Protein AF-A0A4U1CP11-F1 (afdb_monomer)

Radius of gyration: 22.35 Å; Cα contacts (8 Å, |Δi|>4): 203; chains: 1; bounding box: 70×35×73 Å

Organism: NCBI:txid2571272

Solvent-accessible surface area (backbone atoms only — not comparable to full-atom values): 8874 Å² total; per-residue (Å²): 135,81,89,85,86,81,83,89,76,84,83,85,72,70,82,72,72,79,78,75,79,78,79,74,54,68,70,54,68,77,34,48,50,58,54,53,48,53,52,54,49,32,52,50,26,54,77,58,74,62,53,88,57,38,55,69,51,42,45,69,77,32,77,84,49,80,46,49,68,32,46,72,42,44,47,63,47,76,58,96,62,26,37,38,38,37,30,26,66,27,97,74,50,70,58,82,86,62,75,75,52,73,71,50,55,64,52,56,77,76,55,46,75,46,72,40,84,61,65,98,85,42,47,32,39,41,33,25,44,45,93,54,88,67,34,48,76,64,34,40,36,36,46,54,132

Sequence (145 aa):
MHRSLIILTIFLLGCSTPSRLLTINPIANNNKDVFILSTLIRDHLRQTNGREFSLFELHKNDPLKRISNNFDLIEMKAKGGYISIYFKFSKSRDESEIEFSDQEKEMLVRNNWTEKRFGENYDGEIRFDYGERFYRIKRLVLKRE

Mean predicted aligned error: 9.68 Å

pLDDT: mean 82.74, std 15.77, range [38.41, 96.69]

Structure (mmCIF, N/CA/C/O backbone):
data_AF-A0A4U1CP11-F1
#
_entry.id   AF-A0A4U1CP11-F1
#
loop_
_atom_site.group_PDB
_atom_site.id
_atom_site.type_symbol
_atom_site.label_atom_id
_atom_site.label_alt_id
_atom_site.label_comp_id
_atom_site.label_asym_id
_atom_site.label_entity_id
_atom_site.label_seq_id
_atom_site.pdbx_PDB_ins_code
_atom_site.Cartn_x
_atom_site.Cartn_y
_atom_site.Cartn_z
_atom_site.occupancy
_atom_site.B_iso_or_equiv
_atom_site.auth_seq_id
_atom_site.auth_comp_id
_atom_site.auth_asym_id
_atom_site.auth_atom_id
_atom_site.pdbx_PDB_model_num
ATOM 1 N N . MET A 1 1 ? 52.914 20.817 54.431 1.00 38.41 1 MET A N 1
ATOM 2 C CA . MET A 1 1 ? 52.000 21.951 54.170 1.00 38.41 1 MET A CA 1
ATOM 3 C C . MET A 1 1 ? 51.425 21.801 52.766 1.00 38.41 1 MET A C 1
ATOM 5 O O . MET A 1 1 ? 52.178 21.444 51.878 1.00 38.41 1 MET A O 1
ATOM 9 N N . HIS A 1 2 ? 50.115 22.052 52.638 1.00 39.28 2 HIS A N 1
ATOM 10 C CA . HIS A 1 2 ? 49.295 22.251 51.420 1.00 39.28 2 HIS A CA 1
ATOM 11 C C . HIS A 1 2 ? 49.136 21.039 50.479 1.00 39.28 2 HIS A C 1
ATOM 13 O O . HIS A 1 2 ? 50.036 20.692 49.734 1.00 39.28 2 HIS A O 1
ATOM 19 N N . ARG A 1 3 ? 48.055 20.246 50.588 1.00 46.72 3 ARG A N 1
ATOM 20 C CA . ARG A 1 3 ? 46.676 20.495 50.087 1.00 46.72 3 ARG A CA 1
ATOM 21 C C . ARG A 1 3 ? 46.657 21.027 48.653 1.00 46.72 3 ARG A C 1
ATOM 23 O O . ARG A 1 3 ? 46.844 22.218 48.452 1.00 46.72 3 ARG A O 1
ATOM 30 N N . SER A 1 4 ? 46.318 20.166 47.696 1.00 50.22 4 SER A N 1
ATOM 31 C CA . SER A 1 4 ? 45.620 20.559 46.465 1.00 50.22 4 SER A CA 1
ATOM 32 C C . SER A 1 4 ? 44.837 19.365 45.922 1.00 50.22 4 SER A C 1
ATOM 34 O O . SER A 1 4 ? 45.354 18.503 45.223 1.00 50.22 4 SER A O 1
ATOM 36 N N . LEU A 1 5 ? 43.577 19.324 46.344 1.00 49.84 5 LEU A N 1
ATOM 37 C CA . LEU A 1 5 ? 42.477 18.589 45.743 1.00 49.84 5 LEU A CA 1
ATOM 38 C C . LEU A 1 5 ? 41.945 19.483 44.613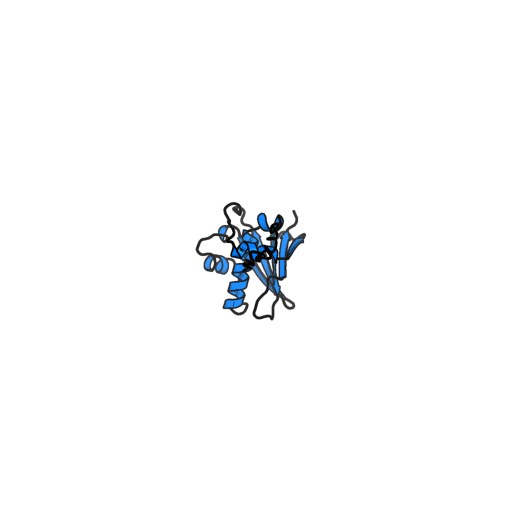 1.00 49.84 5 LEU A C 1
ATOM 40 O O . LEU A 1 5 ? 41.501 20.591 44.903 1.00 49.84 5 LEU A O 1
ATOM 44 N N . ILE A 1 6 ? 41.979 19.035 43.358 1.00 57.03 6 ILE A N 1
ATOM 45 C CA . ILE A 1 6 ? 41.161 19.638 42.297 1.00 57.03 6 ILE A CA 1
ATOM 46 C C . ILE A 1 6 ? 40.327 18.520 41.681 1.00 57.03 6 ILE A C 1
ATOM 48 O O . ILE A 1 6 ? 40.816 17.660 40.953 1.00 57.03 6 ILE A O 1
ATOM 52 N N . ILE A 1 7 ? 39.056 18.534 42.068 1.00 52.25 7 ILE A N 1
ATOM 53 C CA . ILE A 1 7 ? 37.967 17.726 41.534 1.00 52.25 7 ILE A CA 1
ATOM 54 C C . ILE A 1 7 ? 37.665 18.261 40.130 1.00 52.25 7 ILE A C 1
ATOM 56 O O . ILE A 1 7 ? 37.251 19.410 39.987 1.00 52.25 7 ILE A O 1
ATOM 60 N N . LEU A 1 8 ? 37.859 17.442 39.094 1.00 47.66 8 LEU A N 1
ATOM 61 C CA . LEU A 1 8 ? 37.424 17.762 37.735 1.00 47.66 8 LEU A CA 1
ATOM 62 C C . LEU A 1 8 ? 36.005 17.211 37.530 1.00 47.66 8 LEU A C 1
ATOM 64 O O . LEU A 1 8 ? 35.807 16.109 37.024 1.00 47.66 8 LEU A O 1
ATOM 68 N N . THR A 1 9 ? 35.009 17.962 37.989 1.00 54.88 9 THR A N 1
ATOM 69 C CA . THR A 1 9 ? 33.591 17.664 37.757 1.00 54.88 9 THR A CA 1
ATOM 70 C C . THR A 1 9 ? 33.057 18.425 36.548 1.00 54.88 9 THR A C 1
ATOM 72 O O . THR A 1 9 ? 33.114 19.648 36.513 1.00 54.88 9 THR A O 1
ATOM 75 N N . ILE A 1 10 ? 32.425 17.651 35.659 1.00 54.69 10 ILE A N 1
ATOM 76 C CA . ILE A 1 10 ? 31.303 18.011 34.777 1.00 54.69 10 ILE A CA 1
ATOM 77 C C . ILE A 1 10 ? 31.659 18.853 33.548 1.00 54.69 10 ILE A C 1
ATOM 79 O O . ILE A 1 10 ? 31.753 20.065 33.626 1.00 54.69 10 ILE A O 1
ATOM 83 N N . PHE A 1 11 ? 31.685 18.193 32.386 1.00 44.53 11 PHE A N 1
ATOM 84 C CA . PHE A 1 11 ? 30.961 18.637 31.185 1.00 44.53 11 PHE A CA 1
ATOM 85 C C . PHE A 1 11 ? 30.623 17.411 30.312 1.00 44.53 11 PHE A C 1
ATOM 87 O O . PHE A 1 11 ? 30.979 17.317 29.144 1.00 44.53 11 PHE A O 1
ATOM 94 N N . LEU A 1 12 ? 29.887 16.449 30.884 1.00 48.56 12 LEU A N 1
ATOM 95 C CA . LEU A 1 12 ? 29.036 15.554 30.091 1.00 48.56 12 LEU A CA 1
ATOM 96 C C . LEU A 1 12 ? 27.741 16.308 29.758 1.00 48.56 12 LEU A C 1
ATOM 98 O O . LEU A 1 12 ? 26.648 15.899 30.139 1.00 48.56 12 LEU A O 1
ATOM 102 N N . LEU A 1 13 ? 27.859 17.441 29.059 1.00 54.00 13 LEU A N 1
ATOM 103 C CA . LEU A 1 13 ? 26.750 17.912 28.242 1.00 54.00 13 LEU A CA 1
ATOM 104 C C . LEU A 1 13 ? 26.704 16.955 27.061 1.00 54.00 13 LEU A C 1
ATOM 106 O O . LEU A 1 13 ? 27.349 17.162 26.034 1.00 54.00 13 LEU A O 1
ATOM 110 N N . GLY A 1 14 ? 25.989 15.847 27.267 1.00 45.34 14 GLY A N 1
ATOM 111 C CA . GLY A 1 14 ? 25.506 15.035 26.171 1.00 45.34 14 GLY A CA 1
ATOM 112 C C . GLY A 1 14 ? 24.905 15.990 25.152 1.00 45.34 14 GLY A C 1
ATOM 113 O O . GLY A 1 14 ? 24.027 16.785 25.481 1.00 45.34 14 GLY A O 1
ATOM 114 N N . CYS A 1 15 ? 25.450 15.957 23.942 1.00 49.31 15 CYS A N 1
ATOM 115 C CA . CYS A 1 15 ? 24.867 16.608 22.789 1.00 49.31 15 CYS A CA 1
ATOM 116 C C . CYS A 1 15 ? 23.513 15.927 22.559 1.00 49.31 15 CYS A C 1
ATOM 118 O O . CYS A 1 15 ? 23.417 14.936 21.837 1.00 49.31 15 CYS A O 1
ATOM 120 N N . SER A 1 16 ? 22.478 16.381 23.268 1.00 52.75 16 SER A N 1
ATOM 121 C CA . SER A 1 16 ? 21.105 16.008 22.988 1.00 52.75 16 SER A CA 1
ATOM 122 C C . SER A 1 16 ? 20.796 16.639 21.644 1.00 52.75 16 SER A C 1
ATOM 124 O O . SER A 1 16 ? 20.544 17.836 21.516 1.00 52.75 16 SER A O 1
ATOM 126 N N . THR A 1 17 ? 20.910 15.826 20.599 1.00 56.47 17 THR A N 1
ATOM 127 C CA . THR A 1 17 ? 20.395 16.186 19.288 1.00 56.47 17 THR A CA 1
ATOM 128 C C . THR A 1 17 ? 18.920 16.513 19.507 1.00 56.47 17 THR A C 1
ATOM 130 O O . THR A 1 17 ? 18.195 15.650 20.009 1.00 56.47 17 THR A O 1
ATOM 133 N N . PRO A 1 18 ? 18.460 17.745 19.226 1.00 50.28 18 PRO A N 1
ATOM 134 C CA . PRO A 1 18 ? 17.054 18.068 19.385 1.00 50.28 18 PRO A CA 1
ATOM 135 C C . PRO A 1 18 ? 16.270 17.091 18.514 1.00 50.28 18 PRO A C 1
ATOM 137 O O . PRO A 1 18 ? 16.502 17.008 17.303 1.00 50.28 18 PRO A O 1
ATOM 140 N N . SER A 1 19 ? 15.390 16.306 19.137 1.00 49.81 19 SER A N 1
ATOM 141 C CA . SER A 1 19 ? 14.467 15.447 18.413 1.00 49.81 19 SER A CA 1
ATOM 142 C C . SER A 1 19 ? 13.643 16.361 17.513 1.00 49.81 19 SER A C 1
ATOM 144 O O . SER A 1 19 ? 12.838 17.169 17.975 1.00 49.81 19 SER A O 1
ATOM 146 N N . ARG A 1 20 ? 13.900 16.315 16.201 1.00 52.81 20 ARG A N 1
ATOM 147 C CA . ARG A 1 20 ? 13.040 17.004 15.239 1.00 52.81 20 ARG A CA 1
ATOM 148 C C . ARG A 1 20 ? 11.649 16.416 15.422 1.00 52.81 20 ARG A C 1
ATOM 150 O O . ARG A 1 20 ? 11.450 15.241 15.126 1.00 52.81 20 ARG A O 1
ATOM 157 N N . LEU A 1 21 ? 10.712 17.223 15.916 1.00 53.03 21 LEU A N 1
ATOM 158 C CA . LEU A 1 21 ? 9.290 16.913 15.853 1.00 53.03 21 LEU A CA 1
ATOM 159 C C . LEU A 1 21 ? 8.964 16.623 14.386 1.00 53.03 21 LEU A C 1
ATOM 161 O O . LEU A 1 21 ? 9.037 17.504 13.530 1.00 53.03 21 LEU A O 1
ATOM 165 N N . LEU A 1 22 ? 8.707 15.351 14.089 1.00 58.41 22 LEU A N 1
ATOM 166 C CA . LEU A 1 22 ? 8.310 14.901 12.766 1.00 58.41 22 LEU A CA 1
ATOM 167 C C . LEU A 1 22 ? 6.880 15.386 12.537 1.00 58.41 22 LEU A C 1
ATOM 169 O O . LEU A 1 22 ? 5.925 14.750 12.975 1.00 58.41 22 LEU A O 1
ATOM 173 N N . THR A 1 23 ? 6.721 16.531 11.879 1.00 62.31 23 THR A N 1
ATOM 174 C CA . THR A 1 23 ? 5.403 16.993 11.445 1.00 62.31 23 THR A CA 1
ATOM 175 C C . THR A 1 23 ? 4.905 16.042 10.359 1.00 62.31 23 THR A C 1
ATOM 177 O O . THR A 1 23 ? 5.409 16.045 9.235 1.00 62.31 23 THR A O 1
ATOM 180 N N . ILE A 1 24 ? 3.956 15.173 10.709 1.00 68.56 24 ILE A N 1
ATOM 181 C CA . ILE A 1 24 ? 3.354 14.225 9.770 1.00 68.56 24 ILE A CA 1
ATOM 182 C C . ILE A 1 24 ? 2.574 15.012 8.709 1.00 68.56 24 ILE A C 1
ATOM 184 O O . ILE A 1 24 ? 1.798 15.909 9.031 1.00 68.56 24 ILE A O 1
ATOM 188 N N . ASN A 1 25 ? 2.790 14.678 7.434 1.00 72.38 25 ASN A N 1
ATOM 189 C CA . ASN A 1 25 ? 2.069 15.281 6.315 1.00 72.38 25 ASN A CA 1
ATOM 190 C C . ASN A 1 25 ? 0.548 15.038 6.478 1.00 72.38 25 ASN A C 1
ATOM 192 O O . ASN A 1 25 ? 0.152 13.874 6.574 1.00 72.38 25 ASN A O 1
ATOM 196 N N . PRO A 1 26 ? -0.308 16.079 6.470 1.00 78.12 26 PRO A N 1
ATOM 197 C CA . PRO A 1 26 ? -1.758 15.927 6.616 1.00 78.12 26 PRO A CA 1
ATOM 198 C C . PRO A 1 26 ? -2.387 14.973 5.593 1.00 78.12 26 PRO A C 1
ATOM 200 O O . PRO A 1 26 ? -3.250 14.175 5.950 1.00 78.12 26 PRO A O 1
ATOM 203 N N . ILE A 1 27 ? -1.895 14.981 4.347 1.00 80.88 27 ILE A N 1
ATOM 204 C CA . ILE A 1 27 ? -2.345 14.056 3.295 1.00 80.88 27 ILE A CA 1
ATOM 205 C C . ILE A 1 27 ? -2.080 12.613 3.727 1.00 80.88 27 ILE A C 1
ATOM 207 O O . ILE A 1 27 ? -2.936 11.748 3.581 1.00 80.88 27 ILE A O 1
ATOM 211 N N . ALA A 1 28 ? -0.910 12.361 4.308 1.00 80.06 28 ALA A N 1
ATOM 212 C CA . ALA A 1 28 ? -0.523 11.040 4.779 1.00 80.06 28 ALA A CA 1
ATOM 213 C C . ALA A 1 28 ? -1.363 10.588 5.986 1.00 80.06 28 ALA A C 1
ATOM 215 O O . ALA A 1 28 ? -1.691 9.410 6.099 1.00 80.06 28 ALA A O 1
ATOM 216 N N . ASN A 1 29 ? -1.744 11.520 6.865 1.00 81.81 29 ASN A N 1
ATOM 217 C CA . ASN A 1 29 ? -2.590 11.224 8.019 1.00 81.81 29 ASN A CA 1
ATOM 218 C C . ASN A 1 29 ? -4.033 10.862 7.631 1.00 81.81 29 ASN A C 1
ATOM 220 O O . ASN A 1 29 ? -4.639 10.038 8.303 1.00 81.81 29 ASN A O 1
ATOM 224 N N . ASN A 1 30 ? -4.557 11.427 6.541 1.00 87.69 30 ASN A N 1
ATOM 225 C CA . ASN A 1 30 ? -5.902 11.119 6.031 1.00 87.69 30 ASN A CA 1
ATOM 226 C C . ASN A 1 30 ? -5.917 9.907 5.074 1.00 87.69 30 ASN A C 1
ATOM 228 O O . ASN A 1 30 ? -6.955 9.528 4.539 1.00 87.69 30 ASN A O 1
ATOM 232 N N . ASN A 1 31 ? -4.750 9.318 4.797 1.00 91.06 31 ASN A N 1
ATOM 233 C CA . ASN A 1 31 ? -4.583 8.224 3.835 1.00 91.06 31 ASN A CA 1
ATOM 234 C C . ASN A 1 31 ? -3.661 7.136 4.393 1.00 91.06 31 ASN A C 1
ATOM 236 O O . ASN A 1 31 ? -2.756 6.634 3.717 1.00 91.06 31 ASN A O 1
ATOM 240 N N . LYS A 1 32 ? -3.866 6.799 5.671 1.00 92.50 32 LYS A N 1
ATOM 241 C CA . LYS A 1 32 ? -3.045 5.815 6.386 1.00 92.50 32 LYS A CA 1
ATOM 242 C C . LYS A 1 32 ? -3.123 4.433 5.752 1.00 92.50 32 LYS A C 1
ATOM 244 O O . LYS A 1 32 ? -2.107 3.756 5.614 1.00 92.50 32 LYS A O 1
ATOM 249 N N . ASP A 1 33 ? -4.317 4.059 5.322 1.00 94.81 33 ASP A N 1
ATOM 250 C CA . ASP A 1 33 ? -4.606 2.858 4.552 1.00 94.81 33 ASP A CA 1
ATOM 251 C C . ASP A 1 33 ? -3.777 2.775 3.264 1.00 94.81 33 ASP A C 1
ATOM 253 O O . ASP A 1 33 ? -3.169 1.742 2.997 1.00 94.81 33 ASP A O 1
ATOM 257 N N . VAL A 1 34 ? -3.662 3.872 2.508 1.00 95.62 34 VAL A N 1
ATOM 258 C CA . VAL A 1 34 ? -2.843 3.930 1.282 1.00 95.62 34 VAL A CA 1
ATOM 259 C C . VAL A 1 34 ? -1.358 3.753 1.593 1.00 95.62 34 VAL A C 1
ATOM 261 O O . VAL A 1 34 ? -0.636 3.078 0.854 1.00 95.62 34 VAL A O 1
ATOM 264 N N . PHE A 1 35 ? -0.880 4.334 2.696 1.00 93.94 35 PHE A N 1
ATOM 265 C CA . PHE A 1 35 ? 0.502 4.136 3.122 1.00 93.94 35 PHE A CA 1
ATOM 266 C C . PHE A 1 35 ? 0.784 2.667 3.465 1.00 93.94 35 PHE A C 1
ATOM 268 O O . PHE A 1 35 ? 1.746 2.101 2.945 1.00 93.94 35 PHE A O 1
ATOM 275 N N . ILE A 1 36 ? -0.067 2.038 4.276 1.00 94.19 36 ILE A N 1
ATOM 276 C CA . ILE A 1 36 ? 0.073 0.620 4.648 1.00 94.19 36 ILE A CA 1
ATOM 277 C C . ILE A 1 36 ? -0.052 -0.274 3.411 1.00 94.19 36 ILE A C 1
ATOM 279 O O . ILE A 1 36 ? 0.713 -1.221 3.239 1.00 94.19 36 ILE A O 1
ATOM 283 N N . LEU A 1 37 ? -0.960 0.055 2.491 1.00 96.62 37 LEU A N 1
ATOM 284 C CA . LEU A 1 37 ? -1.078 -0.653 1.223 1.00 96.62 37 LEU A CA 1
ATOM 285 C C . LEU A 1 37 ? 0.252 -0.618 0.459 1.00 96.62 37 LEU A C 1
ATOM 287 O O . LEU A 1 37 ? 0.728 -1.644 -0.026 1.00 96.62 37 LEU A O 1
ATOM 291 N N . SER A 1 38 ? 0.899 0.549 0.399 1.00 95.44 38 SER A N 1
ATOM 292 C CA . SER A 1 38 ? 2.178 0.704 -0.297 1.00 95.44 38 SER A CA 1
ATOM 293 C C . SER A 1 38 ? 3.308 -0.135 0.312 1.00 95.44 38 SER A C 1
ATOM 295 O O . SER A 1 38 ? 4.156 -0.644 -0.426 1.00 95.44 38 SER A O 1
ATOM 297 N N . THR A 1 39 ? 3.324 -0.320 1.637 1.00 93.62 39 THR A N 1
ATOM 298 C CA . THR A 1 39 ? 4.331 -1.149 2.310 1.00 93.62 39 THR A CA 1
ATOM 299 C C . THR A 1 39 ? 4.069 -2.634 2.092 1.00 93.62 39 THR A C 1
ATOM 301 O O . THR A 1 39 ? 5.005 -3.344 1.723 1.00 93.62 39 THR A O 1
ATOM 304 N N . LEU A 1 40 ? 2.814 -3.084 2.210 1.00 95.06 40 LEU A N 1
ATOM 305 C CA . LEU A 1 40 ? 2.428 -4.471 1.923 1.00 95.06 40 LEU A CA 1
ATOM 306 C C . LEU A 1 40 ? 2.762 -4.863 0.481 1.00 95.06 40 LEU A C 1
ATOM 308 O O . LEU A 1 40 ? 3.367 -5.907 0.245 1.00 95.06 40 LEU A O 1
ATOM 312 N N . ILE A 1 41 ? 2.442 -3.998 -0.484 1.00 95.50 41 ILE A N 1
ATOM 313 C CA . ILE A 1 41 ? 2.764 -4.249 -1.891 1.00 95.50 41 ILE A CA 1
ATOM 314 C C . ILE A 1 41 ? 4.271 -4.330 -2.094 1.00 95.50 41 ILE A C 1
ATOM 316 O O . ILE A 1 41 ? 4.746 -5.257 -2.745 1.00 95.50 41 ILE A O 1
ATOM 320 N N . ARG A 1 42 ? 5.046 -3.383 -1.548 1.00 93.75 42 ARG A N 1
ATOM 321 C CA . ARG A 1 42 ? 6.511 -3.429 -1.657 1.00 93.75 42 ARG A CA 1
ATOM 322 C C . ARG A 1 42 ? 7.046 -4.767 -1.160 1.00 93.75 42 ARG A C 1
ATOM 324 O O . ARG A 1 42 ? 7.910 -5.358 -1.807 1.00 93.75 42 ARG A O 1
ATOM 331 N N . ASP A 1 43 ? 6.573 -5.212 -0.004 1.00 92.81 43 ASP A N 1
ATOM 332 C CA . ASP A 1 43 ? 7.073 -6.422 0.631 1.00 92.81 43 ASP A CA 1
ATOM 333 C C . ASP A 1 43 ? 6.669 -7.667 -0.177 1.00 92.81 43 ASP A C 1
ATOM 335 O O . ASP A 1 43 ? 7.521 -8.524 -0.423 1.00 92.81 43 ASP A O 1
ATOM 339 N N . HIS A 1 44 ? 5.454 -7.705 -0.735 1.00 94.50 44 HIS A N 1
ATOM 340 C CA . HIS A 1 44 ? 5.044 -8.730 -1.704 1.00 94.50 44 HIS A CA 1
ATOM 341 C C . HIS A 1 44 ? 5.910 -8.731 -2.964 1.00 94.50 44 HIS A C 1
ATOM 343 O O . HIS A 1 44 ? 6.409 -9.780 -3.372 1.00 94.50 44 HIS A O 1
ATOM 349 N N . LEU A 1 45 ? 6.136 -7.568 -3.583 1.00 93.06 45 LEU A N 1
ATOM 350 C CA . LEU A 1 45 ? 6.965 -7.451 -4.785 1.00 93.06 45 LEU A CA 1
ATOM 351 C C . LEU A 1 45 ? 8.392 -7.944 -4.513 1.00 93.06 45 LEU A C 1
ATOM 353 O O . LEU A 1 45 ? 8.964 -8.648 -5.341 1.00 93.06 45 LEU A O 1
ATOM 357 N N . ARG A 1 46 ? 8.951 -7.651 -3.333 1.00 92.12 46 ARG A N 1
ATOM 358 C CA . ARG A 1 46 ? 10.261 -8.167 -2.906 1.00 92.12 46 ARG A CA 1
ATOM 359 C C . ARG A 1 46 ? 10.270 -9.684 -2.751 1.00 92.12 46 ARG A C 1
ATOM 361 O O . ARG A 1 46 ? 11.186 -10.333 -3.241 1.00 92.12 46 ARG A O 1
ATOM 368 N N . GLN A 1 47 ? 9.269 -10.245 -2.078 1.00 92.19 47 GLN A N 1
ATOM 369 C CA . GLN A 1 47 ? 9.194 -11.685 -1.811 1.00 92.19 47 GLN A CA 1
ATOM 370 C C . GLN A 1 47 ? 8.932 -12.504 -3.078 1.00 92.19 47 GLN A C 1
ATOM 372 O O . GLN A 1 47 ? 9.373 -13.646 -3.189 1.00 92.19 47 GLN A O 1
ATOM 377 N N . THR A 1 48 ? 8.226 -11.921 -4.045 1.00 91.31 48 THR A N 1
ATOM 378 C CA . THR A 1 48 ? 7.789 -12.617 -5.260 1.00 91.31 48 THR A CA 1
ATOM 379 C C . THR A 1 48 ? 8.592 -12.255 -6.506 1.00 91.31 48 THR A C 1
ATOM 381 O O . THR A 1 48 ? 8.322 -12.800 -7.574 1.00 91.31 48 THR A O 1
ATOM 384 N N . ASN A 1 49 ? 9.591 -11.376 -6.384 1.00 88.25 49 ASN A N 1
ATOM 385 C CA . ASN A 1 49 ? 10.351 -10.811 -7.503 1.00 88.25 49 ASN A CA 1
ATOM 386 C C . ASN A 1 49 ? 9.455 -10.110 -8.538 1.00 88.25 49 ASN A C 1
ATOM 388 O O . ASN A 1 49 ? 9.593 -10.297 -9.747 1.00 88.25 49 ASN A O 1
ATOM 392 N N . GLY A 1 50 ? 8.533 -9.282 -8.047 1.00 88.31 50 GLY A N 1
ATOM 393 C CA . GLY A 1 50 ? 7.711 -8.402 -8.868 1.00 88.31 50 GLY A CA 1
ATOM 394 C C . GLY A 1 50 ? 6.492 -9.069 -9.498 1.00 88.31 50 GLY A C 1
ATOM 395 O O . GLY A 1 50 ? 6.021 -8.578 -10.525 1.00 88.31 50 GLY A O 1
ATOM 396 N N . ARG A 1 51 ? 5.990 -10.175 -8.926 1.00 89.56 51 ARG A N 1
ATOM 397 C CA . ARG A 1 51 ? 4.709 -10.749 -9.365 1.00 89.56 51 ARG A CA 1
ATOM 398 C C . ARG A 1 51 ? 3.571 -9.769 -9.117 1.00 89.56 51 ARG A C 1
ATOM 400 O O . ARG A 1 51 ? 3.667 -8.875 -8.280 1.00 89.56 51 ARG A O 1
ATOM 407 N N . GLU A 1 52 ? 2.491 -9.983 -9.857 1.00 93.00 52 GLU A N 1
ATOM 408 C CA . GLU A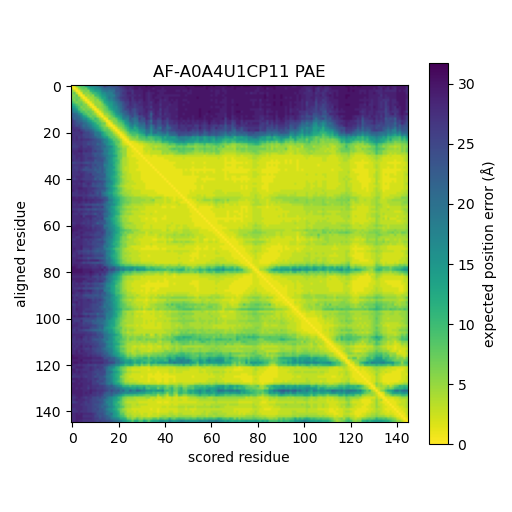 1 52 ? 1.275 -9.191 -9.753 1.00 93.00 52 GLU A CA 1
ATOM 409 C C . GLU A 1 52 ? 0.771 -9.096 -8.307 1.00 93.00 52 GLU A C 1
ATOM 411 O O . GLU A 1 52 ? 0.858 -10.052 -7.530 1.00 93.00 52 GLU A O 1
ATOM 416 N N . PHE A 1 53 ? 0.247 -7.922 -7.964 1.00 95.19 53 PHE A N 1
ATOM 417 C CA . PHE A 1 53 ? -0.464 -7.669 -6.722 1.00 95.19 53 PHE A CA 1
ATOM 418 C C . PHE A 1 53 ? -1.890 -7.234 -7.060 1.00 95.19 53 PHE A C 1
ATOM 420 O O . PHE A 1 53 ? -2.092 -6.298 -7.834 1.00 95.19 53 PHE A O 1
ATOM 427 N N . SER A 1 54 ? -2.867 -7.913 -6.469 1.00 95.12 54 SER A N 1
ATOM 428 C CA . SER A 1 54 ? -4.298 -7.694 -6.684 1.00 95.12 54 SER A CA 1
ATOM 429 C C . SER A 1 54 ? -5.029 -7.597 -5.345 1.00 95.12 54 SER A C 1
ATOM 431 O O . SER A 1 54 ? -4.428 -7.766 -4.282 1.00 95.12 54 SER A O 1
ATOM 433 N N . LEU A 1 55 ? -6.344 -7.369 -5.379 1.00 95.31 55 LEU A N 1
ATOM 434 C CA . LEU A 1 55 ? -7.163 -7.355 -4.164 1.00 95.31 55 LEU A CA 1
ATOM 435 C C . LEU A 1 55 ? -7.114 -8.699 -3.412 1.00 95.31 55 LEU A C 1
ATOM 437 O O . LEU A 1 55 ? -7.071 -8.731 -2.185 1.00 95.31 55 LEU A O 1
ATOM 441 N N . PHE A 1 56 ? -7.039 -9.813 -4.144 1.00 95.31 56 PHE A N 1
ATOM 442 C CA . PHE A 1 56 ? -6.861 -11.136 -3.546 1.00 95.31 56 PHE A CA 1
ATOM 443 C C . PHE A 1 56 ? -5.546 -11.230 -2.757 1.00 95.31 56 PHE A C 1
ATOM 445 O O . PHE A 1 56 ? -5.536 -11.689 -1.614 1.00 95.31 56 PHE A O 1
ATOM 452 N N . GLU A 1 57 ? -4.444 -10.742 -3.336 1.00 96.06 57 GLU A N 1
ATOM 453 C CA . GLU A 1 57 ? -3.159 -10.704 -2.634 1.00 96.06 57 GLU A CA 1
ATOM 454 C C . GLU A 1 57 ? -3.194 -9.742 -1.441 1.00 96.06 57 GLU A C 1
ATOM 456 O O . GLU A 1 57 ? -2.589 -10.047 -0.415 1.00 96.06 57 GLU A O 1
ATOM 461 N N . LEU A 1 58 ? -3.947 -8.637 -1.5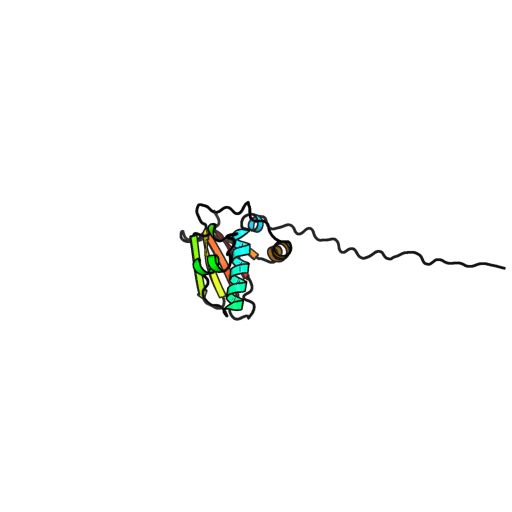02 1.00 95.31 58 LEU A N 1
ATOM 462 C CA . LEU A 1 58 ? -4.147 -7.782 -0.331 1.00 95.31 58 LEU A CA 1
ATOM 463 C C . LEU A 1 58 ? -4.792 -8.553 0.824 1.00 95.31 58 LEU A C 1
ATOM 465 O O . LEU A 1 58 ? -4.246 -8.548 1.921 1.00 95.31 58 LEU A O 1
ATOM 469 N N . HIS A 1 59 ? -5.899 -9.262 0.592 1.00 95.19 59 HIS A N 1
ATOM 470 C CA . HIS A 1 59 ? -6.555 -10.036 1.654 1.00 95.19 59 HIS A CA 1
ATOM 471 C C . HIS A 1 59 ? -5.645 -11.108 2.264 1.00 95.19 59 HIS A C 1
ATOM 473 O O . HIS A 1 59 ? -5.728 -11.389 3.457 1.00 95.19 59 HIS A O 1
ATOM 479 N N . LYS A 1 60 ? -4.756 -11.694 1.459 1.00 94.19 60 LYS A N 1
ATOM 480 C CA . LYS A 1 60 ? -3.771 -12.669 1.935 1.00 94.19 60 LYS A CA 1
ATOM 481 C C . LYS A 1 60 ? -2.671 -12.026 2.787 1.00 94.19 60 LYS A C 1
ATOM 483 O O . LYS A 1 60 ? -2.231 -12.630 3.762 1.00 94.19 60 LYS A O 1
ATOM 488 N N . ASN A 1 61 ? -2.223 -10.828 2.412 1.00 90.69 61 ASN A N 1
ATOM 489 C CA . ASN A 1 61 ? -1.150 -10.100 3.096 1.00 90.69 61 ASN A CA 1
ATOM 490 C C . ASN A 1 61 ? -1.653 -9.214 4.256 1.00 90.69 61 ASN A C 1
ATOM 492 O O . ASN A 1 61 ? -0.842 -8.739 5.046 1.00 90.69 61 ASN A O 1
ATOM 496 N N . ASP A 1 62 ? -2.968 -9.030 4.395 1.00 92.50 62 ASP A N 1
ATOM 497 C CA . ASP A 1 62 ? -3.632 -8.322 5.498 1.00 92.50 62 ASP A CA 1
ATOM 498 C C . ASP A 1 62 ? -4.677 -9.225 6.194 1.00 92.50 62 ASP A C 1
ATOM 500 O O . ASP A 1 62 ? -5.883 -8.967 6.136 1.00 92.50 62 ASP A O 1
ATOM 504 N N . PRO A 1 63 ? -4.245 -10.314 6.860 1.00 86.75 63 PRO A N 1
ATOM 505 C CA . PRO A 1 63 ? -5.158 -11.299 7.447 1.00 86.75 63 PRO A CA 1
ATOM 506 C C . PRO A 1 63 ? -6.016 -10.730 8.587 1.00 86.75 63 PRO A C 1
ATOM 508 O O . PRO A 1 63 ? -7.111 -11.230 8.842 1.00 86.75 63 PRO A O 1
ATOM 511 N N . LEU A 1 64 ? -5.537 -9.678 9.259 1.00 89.81 64 LEU A N 1
ATOM 512 C CA . LEU A 1 64 ? -6.273 -8.965 10.308 1.00 89.81 64 LEU A CA 1
ATOM 513 C C . LEU A 1 64 ? -7.242 -7.918 9.746 1.00 89.81 64 LEU A C 1
ATOM 515 O O . LEU A 1 64 ? -7.943 -7.269 10.515 1.00 89.81 64 LEU A O 1
ATOM 519 N N . LYS A 1 65 ? -7.297 -7.770 8.417 1.00 90.50 65 LYS A N 1
ATOM 520 C CA . LYS A 1 65 ? -8.169 -6.834 7.703 1.00 90.50 65 LYS A CA 1
ATOM 521 C C . LYS A 1 65 ? -8.032 -5.391 8.176 1.00 90.50 65 LYS A C 1
ATOM 523 O O . LYS A 1 65 ? -9.014 -4.654 8.200 1.00 90.50 65 LYS A O 1
ATOM 528 N N . ARG A 1 66 ? -6.812 -4.984 8.524 1.00 91.44 66 ARG A N 1
ATOM 529 C CA . ARG A 1 66 ? -6.525 -3.617 8.963 1.00 91.44 66 ARG A CA 1
ATOM 530 C C . ARG A 1 66 ? -6.855 -2.598 7.878 1.00 91.44 66 ARG A C 1
ATOM 532 O O . ARG A 1 66 ? -7.226 -1.478 8.199 1.00 91.44 66 ARG A O 1
ATOM 539 N N . ILE A 1 67 ? -6.679 -2.970 6.609 1.00 94.62 67 ILE A N 1
ATOM 540 C CA . ILE A 1 67 ? -6.914 -2.076 5.471 1.00 94.62 67 ILE A CA 1
ATOM 541 C C . ILE A 1 67 ? -7.671 -2.726 4.317 1.00 94.62 67 ILE A C 1
ATOM 543 O O . ILE A 1 67 ? -8.142 -2.025 3.429 1.00 94.62 67 ILE A O 1
ATOM 547 N N . SER A 1 68 ? -7.785 -4.053 4.277 1.00 92.88 68 SER A N 1
ATOM 548 C CA . SER A 1 68 ? -8.311 -4.741 3.096 1.00 92.88 68 SER A CA 1
ATOM 549 C C . SER A 1 68 ? -9.789 -4.467 2.810 1.00 92.88 68 SER A C 1
ATOM 551 O O . SER A 1 68 ? -10.197 -4.578 1.660 1.00 92.88 68 SER A O 1
ATOM 553 N N . ASN A 1 69 ? -10.570 -4.021 3.799 1.00 94.19 69 ASN A N 1
ATOM 554 C CA . ASN A 1 69 ? -11.953 -3.571 3.595 1.00 94.19 69 ASN A CA 1
ATOM 555 C C . ASN A 1 69 ? -12.060 -2.141 3.024 1.00 94.19 69 ASN A C 1
ATOM 557 O O . ASN A 1 69 ? -13.146 -1.727 2.620 1.00 94.19 69 ASN A O 1
ATOM 561 N N . ASN A 1 70 ? -10.956 -1.387 2.978 1.00 96.62 70 ASN A N 1
ATOM 562 C CA . ASN A 1 70 ? -10.944 0.003 2.513 1.00 96.62 70 ASN A CA 1
ATOM 563 C C . ASN A 1 70 ? -10.767 0.125 0.993 1.00 96.62 70 ASN A C 1
ATOM 565 O O . ASN A 1 70 ? -10.838 1.234 0.465 1.00 96.62 70 ASN A O 1
ATOM 569 N N . PHE A 1 71 ? -10.575 -0.986 0.275 1.00 96.38 71 PHE A N 1
ATOM 570 C CA . PHE A 1 71 ? -10.305 -0.996 -1.162 1.00 96.38 71 PHE A CA 1
ATOM 571 C C . PHE A 1 71 ? -11.246 -1.949 -1.904 1.00 96.38 71 PHE A C 1
ATOM 573 O O . PHE A 1 71 ? -11.355 -3.117 -1.547 1.00 96.38 71 PHE A O 1
ATOM 580 N N . ASP A 1 72 ? -11.862 -1.457 -2.980 1.00 96.12 72 ASP A N 1
ATOM 581 C CA . ASP A 1 72 ? -12.736 -2.247 -3.865 1.00 96.12 72 ASP A CA 1
ATOM 582 C C . ASP A 1 72 ? -11.990 -2.778 -5.095 1.00 96.12 72 ASP A C 1
ATOM 584 O O . ASP A 1 72 ? -12.408 -3.748 -5.729 1.00 96.12 72 ASP A O 1
ATOM 588 N N . LEU A 1 73 ? -10.896 -2.118 -5.480 1.00 95.44 73 LEU A N 1
ATOM 589 C CA . LEU A 1 73 ? -10.132 -2.474 -6.667 1.00 95.44 73 LEU A CA 1
ATOM 590 C C . LEU A 1 73 ? -8.657 -2.178 -6.461 1.00 95.44 73 LEU A C 1
ATOM 592 O O . LEU A 1 73 ? -8.294 -1.113 -5.963 1.00 95.44 73 LEU A O 1
ATOM 596 N N . ILE A 1 74 ? -7.820 -3.112 -6.910 1.00 96.69 74 ILE A N 1
ATOM 597 C CA . ILE A 1 74 ? -6.372 -2.962 -7.014 1.00 96.69 74 ILE A CA 1
ATOM 598 C C . ILE A 1 74 ? -5.932 -3.566 -8.341 1.00 96.69 74 ILE A C 1
ATOM 600 O O . ILE A 1 74 ? -6.199 -4.737 -8.607 1.00 96.69 74 ILE A O 1
ATOM 604 N N . GLU A 1 75 ? -5.252 -2.767 -9.158 1.00 95.62 75 GLU A N 1
ATOM 605 C CA . GLU A 1 75 ? -4.767 -3.170 -10.474 1.00 95.62 75 GLU A CA 1
ATOM 606 C C . GLU A 1 75 ? -3.304 -2.767 -10.652 1.00 95.62 75 GLU A C 1
ATOM 608 O O . GLU A 1 75 ? -2.934 -1.596 -10.522 1.00 95.62 75 GLU A O 1
ATOM 613 N N . MET A 1 76 ? -2.467 -3.743 -10.994 1.00 95.19 76 MET A N 1
ATOM 614 C CA . MET A 1 76 ? -1.049 -3.532 -11.241 1.00 95.19 76 MET A CA 1
ATOM 615 C C . MET A 1 76 ? -0.767 -3.346 -12.733 1.00 95.19 76 MET A C 1
ATOM 617 O O . MET A 1 76 ? -1.172 -4.145 -13.571 1.00 95.19 76 MET A O 1
ATOM 621 N N . LYS A 1 77 ? 0.004 -2.310 -13.070 1.00 92.75 77 LYS A N 1
ATOM 622 C CA . LYS A 1 77 ? 0.519 -2.066 -14.423 1.00 92.75 77 LYS A CA 1
ATOM 623 C C . LYS A 1 77 ? 2.018 -1.830 -14.368 1.00 92.75 77 LYS A C 1
ATOM 625 O O . LYS A 1 77 ? 2.483 -0.893 -13.725 1.00 92.75 77 LYS A O 1
ATOM 630 N N . ALA A 1 78 ? 2.780 -2.646 -15.086 1.00 89.19 78 ALA A N 1
ATOM 631 C CA . ALA A 1 78 ? 4.207 -2.425 -15.287 1.00 89.19 78 ALA A CA 1
ATOM 632 C C . ALA A 1 78 ? 4.435 -1.745 -16.644 1.00 89.19 78 ALA A C 1
ATOM 634 O O . ALA A 1 78 ? 4.022 -2.266 -17.681 1.00 89.19 78 ALA A O 1
ATOM 635 N N . LYS A 1 79 ? 5.085 -0.575 -16.660 1.00 79.69 79 LYS A N 1
ATOM 636 C CA . LYS A 1 79 ? 5.450 0.114 -17.909 1.00 79.69 79 LYS A CA 1
ATOM 637 C C . LYS A 1 79 ? 6.701 0.962 -17.712 1.00 79.69 79 LYS A C 1
ATOM 639 O O . LYS A 1 79 ? 6.794 1.711 -16.751 1.00 79.69 79 LYS A O 1
ATOM 644 N N . GLY A 1 80 ? 7.642 0.890 -18.655 1.00 70.69 80 GLY A N 1
ATOM 645 C CA . GLY A 1 80 ? 8.737 1.862 -18.771 1.00 70.69 80 GLY A CA 1
ATOM 646 C C . GLY A 1 80 ? 9.612 2.025 -17.520 1.00 70.69 80 GLY A C 1
ATOM 647 O O . GLY A 1 80 ? 9.941 3.154 -17.168 1.00 70.69 80 GLY A O 1
ATOM 648 N N . GLY A 1 81 ? 9.967 0.928 -16.840 1.00 83.06 81 GLY A N 1
ATOM 649 C CA . GLY A 1 81 ? 10.894 0.960 -15.697 1.00 83.06 81 GLY A CA 1
ATOM 650 C C . GLY A 1 81 ? 10.261 1.313 -14.346 1.00 83.06 81 GLY A C 1
ATOM 651 O O . GLY A 1 81 ? 10.974 1.611 -13.390 1.00 83.06 81 GLY A O 1
ATOM 652 N N . TYR A 1 82 ? 8.934 1.255 -14.230 1.00 89.31 82 TYR A N 1
ATOM 653 C CA . TYR A 1 82 ? 8.230 1.340 -12.950 1.00 89.31 82 TYR A CA 1
ATOM 654 C C . TYR A 1 82 ? 7.017 0.405 -12.910 1.00 89.31 82 TYR A C 1
ATOM 656 O O . TYR A 1 82 ? 6.482 -0.005 -13.946 1.00 89.31 82 TYR A O 1
ATOM 664 N N . ILE A 1 83 ? 6.593 0.082 -11.688 1.00 93.69 83 ILE A N 1
ATOM 665 C CA . ILE A 1 83 ? 5.311 -0.565 -11.403 1.00 93.69 83 ILE A CA 1
ATOM 666 C C . ILE A 1 83 ? 4.372 0.501 -10.849 1.00 93.69 83 ILE A C 1
ATOM 668 O O . ILE A 1 83 ? 4.708 1.188 -9.884 1.00 93.69 83 ILE A O 1
ATOM 672 N N . SER A 1 84 ? 3.196 0.618 -11.448 1.00 94.69 84 SER A N 1
ATOM 673 C CA . SER A 1 84 ? 2.090 1.423 -10.944 1.00 94.69 84 SER A CA 1
ATOM 674 C C . SER A 1 84 ? 1.009 0.506 -10.395 1.00 94.69 84 SER A C 1
ATOM 676 O O . SER A 1 84 ? 0.609 -0.446 -11.061 1.00 94.69 84 SER A O 1
ATOM 678 N N . ILE A 1 85 ? 0.518 0.816 -9.203 1.00 96.06 85 ILE A N 1
ATOM 679 C CA . ILE A 1 85 ? -0.645 0.171 -8.605 1.00 96.06 85 ILE A CA 1
ATOM 680 C C . ILE A 1 85 ? -1.751 1.200 -8.530 1.00 96.06 85 ILE A C 1
ATOM 682 O O . ILE A 1 85 ? -1.633 2.190 -7.810 1.00 96.06 85 ILE A O 1
ATOM 686 N N . TYR A 1 86 ? -2.806 0.967 -9.291 1.00 95.56 86 TYR A N 1
ATOM 687 C CA . TYR A 1 86 ? -4.010 1.773 -9.255 1.00 95.56 86 TYR A CA 1
ATOM 688 C C . TYR A 1 86 ? -4.979 1.167 -8.259 1.00 95.56 86 TYR A C 1
ATOM 690 O O . TYR A 1 86 ? -5.101 -0.056 -8.184 1.00 95.56 86 TYR A O 1
ATOM 698 N N . PHE A 1 87 ? -5.666 2.019 -7.508 1.00 96.31 87 PHE A N 1
ATOM 699 C CA . PHE A 1 87 ? -6.636 1.564 -6.527 1.00 96.31 87 PHE A CA 1
ATOM 700 C C . PHE A 1 87 ? -7.915 2.392 -6.560 1.00 96.31 87 PHE A C 1
ATOM 702 O O . PHE A 1 87 ? -7.928 3.543 -7.008 1.00 96.31 87 PHE A O 1
ATOM 709 N N . LYS A 1 88 ? -8.987 1.776 -6.071 1.00 96.31 88 LYS A N 1
ATOM 710 C CA . LYS A 1 88 ? -10.269 2.418 -5.802 1.00 96.31 88 LYS A CA 1
ATOM 711 C C . LYS A 1 88 ? -10.664 2.139 -4.361 1.00 96.31 88 LYS A C 1
ATOM 713 O O . LYS A 1 88 ? -10.580 0.989 -3.920 1.00 96.31 88 LYS A O 1
ATOM 718 N N . PHE A 1 89 ? -11.069 3.175 -3.645 1.00 95.81 89 PHE A N 1
ATOM 719 C CA . PHE A 1 89 ? -11.548 3.036 -2.283 1.00 95.81 89 PHE A CA 1
ATOM 720 C C . PHE A 1 89 ? -12.912 2.352 -2.256 1.00 95.81 89 PHE A C 1
ATOM 722 O O . PHE A 1 89 ? -13.738 2.529 -3.154 1.00 95.81 89 PHE A O 1
ATOM 729 N N . SER A 1 90 ? -13.137 1.580 -1.199 1.00 95.25 90 SER A N 1
ATOM 730 C CA . SER A 1 90 ? -14.461 1.072 -0.873 1.00 95.25 90 SER A CA 1
ATOM 731 C C . SER A 1 90 ? -15.373 2.204 -0.419 1.00 95.25 90 SER A C 1
ATOM 733 O O . SER A 1 90 ? -14.943 3.150 0.243 1.00 95.25 90 SER A O 1
ATOM 735 N N . LYS A 1 91 ? -16.671 2.077 -0.705 1.00 93.81 91 LYS A N 1
ATOM 736 C CA . LYS A 1 91 ? -17.698 2.966 -0.134 1.00 93.81 91 LYS A CA 1
ATOM 737 C C . LYS A 1 91 ? -17.772 2.891 1.392 1.00 93.81 91 LYS A C 1
ATOM 739 O O . LYS A 1 91 ? -18.287 3.815 2.008 1.00 93.81 91 LYS A O 1
ATOM 744 N N . SER A 1 92 ? -17.300 1.793 1.980 1.00 91.75 92 SER A N 1
ATOM 745 C CA . SER A 1 92 ? -17.231 1.586 3.427 1.00 91.75 92 SER A CA 1
ATOM 746 C C . SER A 1 92 ? -15.840 1.870 3.997 1.00 91.75 92 SER A C 1
ATOM 748 O O . SER A 1 92 ? -15.522 1.347 5.061 1.00 91.75 92 SER A O 1
ATOM 750 N N . ARG A 1 93 ? -14.986 2.607 3.272 1.00 93.44 93 ARG A N 1
ATOM 751 C CA . ARG A 1 93 ? -13.656 2.989 3.752 1.00 93.44 93 ARG A CA 1
ATOM 752 C C . ARG A 1 93 ? -13.766 3.701 5.096 1.00 93.44 93 ARG A C 1
ATOM 754 O O . ARG A 1 93 ? -14.507 4.674 5.219 1.00 93.44 93 ARG A O 1
ATOM 761 N N . ASP A 1 94 ? -12.961 3.241 6.042 1.00 90.50 94 ASP A N 1
ATOM 762 C CA . ASP A 1 94 ? -12.729 3.919 7.309 1.00 90.50 94 ASP A CA 1
ATOM 763 C C . ASP A 1 94 ? -11.244 3.817 7.672 1.00 90.50 94 ASP A C 1
ATOM 765 O O . ASP A 1 94 ? -10.711 2.740 7.947 1.00 90.50 94 ASP A O 1
ATOM 769 N N . GLU A 1 95 ? -10.532 4.940 7.604 1.00 87.50 95 GLU A N 1
ATOM 770 C CA . GLU A 1 95 ? -9.132 5.039 8.015 1.00 87.50 95 GLU A CA 1
ATOM 771 C C . GLU A 1 95 ? -8.941 5.564 9.446 1.00 87.50 95 GLU A C 1
ATOM 773 O O . GLU A 1 95 ? -7.798 5.681 9.909 1.00 87.50 95 GLU A O 1
ATOM 778 N N . SER A 1 96 ? -10.025 5.909 10.148 1.00 85.38 96 SER A N 1
ATOM 779 C CA . SER A 1 96 ? -9.959 6.574 11.452 1.00 85.38 96 SER A CA 1
ATOM 780 C C . SER A 1 96 ? -9.37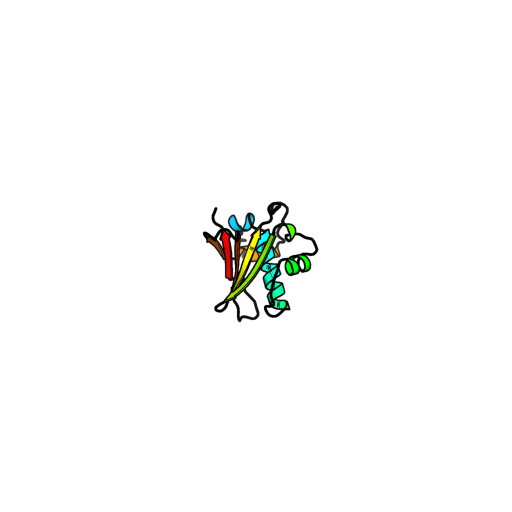1 5.665 12.535 1.00 85.38 96 SER A C 1
ATOM 782 O O . SER A 1 96 ? -8.525 6.112 13.313 1.00 85.38 96 SER A O 1
ATOM 784 N N . GLU A 1 97 ? -9.718 4.376 12.504 1.00 85.31 97 GLU A N 1
ATOM 785 C CA . GLU A 1 97 ? -9.244 3.348 13.441 1.00 85.31 97 GLU A CA 1
ATOM 786 C C . GLU A 1 97 ? -7.820 2.848 13.137 1.00 85.31 97 GLU A C 1
ATOM 788 O O . GLU A 1 97 ? -7.233 2.078 13.900 1.00 85.31 97 GLU A O 1
ATOM 793 N N . ILE A 1 98 ? -7.218 3.284 12.027 1.00 90.38 98 ILE A N 1
ATOM 794 C CA . ILE A 1 98 ? -5.864 2.873 11.669 1.00 90.38 98 ILE A CA 1
ATOM 795 C C . ILE A 1 98 ? -4.857 3.672 12.500 1.00 90.38 98 ILE A C 1
ATOM 797 O O . ILE A 1 98 ? -4.600 4.858 12.264 1.00 90.38 98 ILE A O 1
ATOM 801 N N . GLU A 1 99 ? -4.201 2.998 13.434 1.00 89.00 99 GLU A N 1
ATOM 802 C CA . GLU A 1 99 ? -3.062 3.547 14.168 1.00 89.00 99 GLU A CA 1
ATOM 803 C C . GLU A 1 99 ? -1.746 3.100 13.541 1.00 89.00 99 GLU A C 1
ATOM 805 O O . GLU A 1 99 ? -1.570 1.922 13.237 1.00 89.00 99 GLU A O 1
ATOM 810 N N . PHE A 1 100 ? -0.804 4.024 13.345 1.00 86.81 100 PHE A N 1
ATOM 811 C CA . PHE A 1 100 ? 0.542 3.665 12.903 1.00 86.81 100 PHE A CA 1
ATOM 812 C C . PHE A 1 100 ? 1.378 3.134 14.065 1.00 86.81 100 PHE A C 1
ATOM 814 O O . PHE A 1 100 ? 1.459 3.762 15.122 1.00 86.81 100 PHE A O 1
ATOM 821 N N . SER A 1 101 ? 2.099 2.046 13.812 1.00 87.31 101 SER A N 1
ATOM 822 C CA . SER A 1 101 ? 3.250 1.660 14.627 1.00 87.31 101 SER A CA 1
ATOM 823 C C . SER A 1 101 ? 4.357 2.717 14.539 1.00 87.31 101 SER A C 1
ATOM 825 O O . SER A 1 101 ? 4.415 3.512 13.596 1.00 87.31 101 SER A O 1
ATOM 827 N N . ASP A 1 102 ? 5.281 2.725 15.496 1.00 85.50 102 ASP A N 1
ATOM 828 C CA . ASP A 1 102 ? 6.372 3.707 15.494 1.00 85.50 102 ASP A CA 1
ATOM 829 C C . ASP A 1 102 ? 7.279 3.570 14.262 1.00 85.50 102 ASP A C 1
ATOM 831 O O . ASP A 1 102 ? 7.660 4.571 13.655 1.00 85.50 102 ASP A O 1
ATOM 835 N N . GLN A 1 103 ? 7.510 2.340 13.799 1.00 85.25 103 GLN A N 1
ATOM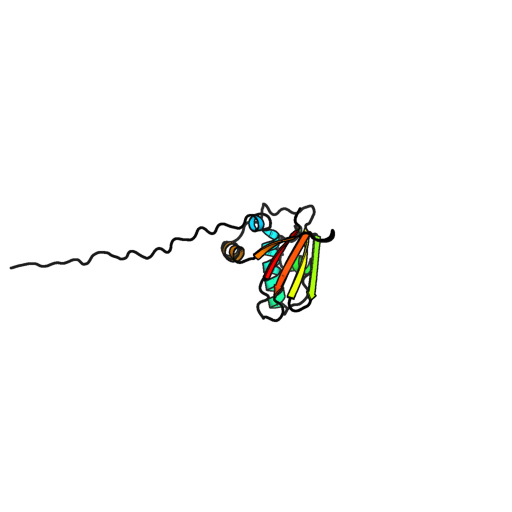 836 C CA . GLN A 1 103 ? 8.241 2.081 12.559 1.00 85.25 103 GLN A CA 1
ATOM 837 C C . GLN A 1 103 ? 7.522 2.661 11.327 1.00 85.25 103 GLN A C 1
ATOM 839 O O . GLN A 1 103 ? 8.155 3.223 10.429 1.00 85.25 103 GLN A O 1
ATOM 844 N N . GLU A 1 104 ? 6.193 2.554 11.271 1.00 88.06 104 GLU A N 1
ATOM 845 C CA . GLU A 1 104 ? 5.393 3.123 10.182 1.00 88.06 104 GLU A CA 1
ATOM 846 C C . GLU A 1 104 ? 5.456 4.652 10.175 1.00 88.06 104 GLU A C 1
ATOM 848 O O . GLU A 1 104 ? 5.628 5.244 9.107 1.00 88.06 104 GLU A O 1
ATOM 853 N N . LYS A 1 105 ? 5.411 5.295 11.351 1.00 85.44 105 LYS A N 1
ATOM 854 C CA . LYS A 1 105 ? 5.558 6.756 11.481 1.00 85.44 105 LYS A CA 1
ATOM 855 C C . LYS A 1 105 ? 6.896 7.239 10.922 1.00 85.44 105 LYS A C 1
ATOM 857 O O . LYS A 1 105 ? 6.932 8.224 10.184 1.00 85.44 105 LYS A O 1
ATOM 862 N N . GLU A 1 106 ? 7.990 6.535 11.213 1.00 82.12 106 GLU A N 1
ATOM 863 C CA . GLU A 1 106 ? 9.317 6.876 10.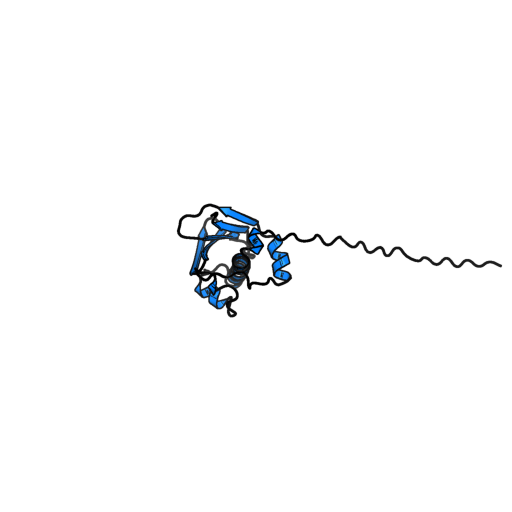683 1.00 82.12 106 GLU A CA 1
ATOM 864 C C . GLU A 1 106 ? 9.391 6.756 9.156 1.00 82.12 106 GLU A C 1
ATOM 866 O O . GLU A 1 106 ? 10.027 7.569 8.474 1.00 82.12 106 GLU A O 1
ATOM 871 N N . MET A 1 107 ? 8.739 5.734 8.604 1.00 80.38 107 MET A N 1
ATOM 872 C CA . MET A 1 107 ? 8.712 5.491 7.167 1.00 80.38 107 MET A CA 1
ATOM 873 C C . MET A 1 107 ? 7.831 6.497 6.423 1.00 80.38 107 MET A C 1
ATOM 875 O O . MET A 1 107 ? 8.184 6.903 5.314 1.00 80.38 107 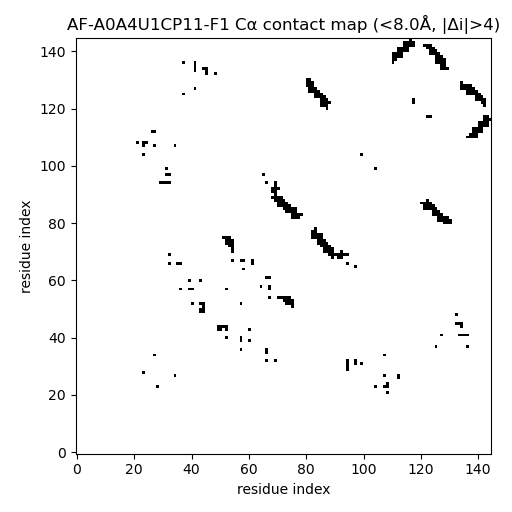MET A O 1
ATOM 879 N N . LEU A 1 108 ? 6.723 6.926 7.031 1.00 80.56 108 LEU A N 1
ATOM 880 C CA . LEU A 1 108 ? 5.744 7.846 6.456 1.00 80.56 108 LEU A CA 1
ATOM 881 C C . LEU A 1 108 ? 6.384 9.150 5.964 1.00 80.56 108 LEU A C 1
ATOM 883 O O . LEU A 1 108 ? 6.108 9.596 4.849 1.00 80.56 108 LEU A O 1
ATOM 887 N N . VAL A 1 109 ? 7.297 9.705 6.766 1.00 73.94 109 VAL A N 1
ATOM 888 C CA . VAL A 1 109 ? 8.005 10.977 6.528 1.00 73.94 109 VAL A CA 1
ATOM 889 C C . VAL A 1 109 ? 8.795 10.973 5.216 1.00 73.94 109 VAL A C 1
ATOM 891 O O . VAL A 1 109 ? 9.034 12.022 4.622 1.00 73.94 109 VAL A O 1
ATOM 894 N N . ARG A 1 110 ? 9.209 9.797 4.739 1.00 74.88 110 ARG A N 1
ATOM 895 C CA . ARG A 1 110 ? 10.090 9.659 3.572 1.00 74.88 110 ARG A CA 1
ATOM 896 C C . ARG A 1 110 ? 9.334 9.545 2.249 1.00 74.88 110 ARG A C 1
ATOM 898 O O . ARG A 1 110 ? 9.979 9.496 1.201 1.00 74.88 110 ARG A O 1
ATOM 905 N N . ASN A 1 111 ? 8.002 9.475 2.279 1.00 82.69 111 ASN A N 1
ATOM 906 C CA . ASN A 1 111 ? 7.201 9.266 1.076 1.00 82.69 111 ASN A CA 1
ATOM 907 C C . ASN A 1 111 ? 6.791 10.578 0.419 1.00 82.69 111 ASN A C 1
ATOM 909 O O . ASN A 1 111 ? 6.412 11.550 1.068 1.00 82.69 111 ASN A O 1
ATOM 913 N N . ASN A 1 112 ? 6.835 10.569 -0.909 1.00 87.50 112 ASN A N 1
ATOM 914 C CA . ASN A 1 112 ? 6.422 11.695 -1.725 1.00 87.50 112 ASN A CA 1
ATOM 915 C C . ASN A 1 112 ? 4.926 11.587 -2.045 1.00 87.50 112 ASN A C 1
ATOM 917 O O . ASN A 1 112 ? 4.539 10.797 -2.911 1.00 87.50 112 ASN A O 1
ATOM 921 N N . TRP A 1 113 ? 4.114 12.374 -1.342 1.00 89.38 113 TRP A N 1
ATOM 922 C CA . TRP A 1 113 ? 2.672 12.480 -1.552 1.00 89.38 113 TRP A CA 1
ATOM 923 C C . TRP A 1 113 ? 2.351 13.592 -2.540 1.00 89.38 113 TRP A C 1
ATOM 925 O O . TRP A 1 113 ? 2.884 14.696 -2.450 1.00 89.38 113 TRP A O 1
ATOM 935 N N . THR A 1 114 ? 1.463 13.304 -3.482 1.00 90.12 114 THR A N 1
ATOM 936 C CA . THR A 1 114 ? 1.002 14.270 -4.480 1.00 90.12 114 THR A CA 1
ATOM 937 C C . THR A 1 114 ? -0.471 14.051 -4.784 1.00 90.12 114 THR A C 1
ATOM 939 O O . THR A 1 114 ? -0.981 12.947 -4.630 1.00 90.12 114 THR A O 1
ATOM 942 N N . GLU A 1 115 ? -1.133 15.082 -5.290 1.00 88.75 115 GLU A N 1
ATOM 943 C CA . GLU A 1 115 ? -2.515 14.995 -5.756 1.00 88.75 115 GLU A CA 1
ATOM 944 C C . GLU A 1 115 ? -2.583 15.290 -7.249 1.00 88.75 115 GLU A C 1
ATOM 946 O O . GLU A 1 115 ? -1.888 16.184 -7.751 1.00 88.75 115 GLU A O 1
ATOM 951 N N . LYS A 1 116 ? -3.420 14.550 -7.975 1.00 87.94 116 LYS A N 1
ATOM 952 C CA . LYS A 1 116 ? -3.635 14.734 -9.414 1.00 87.94 116 LYS A CA 1
ATOM 953 C C . LYS A 1 116 ? -5.082 14.467 -9.793 1.00 87.94 116 LYS A C 1
ATOM 955 O O . LYS A 1 116 ? -5.788 13.734 -9.118 1.00 87.94 116 LYS A O 1
ATOM 960 N N . ARG A 1 117 ? -5.515 15.021 -10.924 1.00 81.81 117 ARG A N 1
ATOM 961 C CA . ARG A 1 117 ? -6.782 14.619 -11.543 1.00 81.81 117 ARG A CA 1
ATOM 962 C C . ARG A 1 117 ? -6.594 13.257 -12.214 1.00 81.81 117 ARG A C 1
ATOM 964 O O . ARG A 1 117 ? -5.740 13.128 -13.092 1.00 81.81 117 ARG A O 1
ATOM 971 N N . PHE A 1 118 ? -7.375 12.269 -11.793 1.00 76.31 118 PHE A N 1
ATOM 972 C CA . PHE A 1 118 ? -7.502 10.973 -12.461 1.00 76.31 118 PHE A CA 1
ATOM 973 C C . PHE A 1 118 ? -8.804 10.926 -13.265 1.00 76.31 118 PHE A C 1
ATOM 975 O O . PHE A 1 118 ? -9.737 11.677 -12.983 1.00 76.31 118 PHE A O 1
ATOM 982 N N . GLY A 1 119 ? -8.865 10.034 -14.259 1.00 68.38 119 GLY A N 1
ATOM 983 C CA . GLY A 1 119 ? -10.143 9.640 -14.858 1.00 68.38 119 GLY A CA 1
ATOM 984 C C . GLY A 1 119 ? -11.054 8.961 -13.827 1.00 68.38 119 GLY A C 1
ATOM 985 O O . GLY A 1 119 ? -10.631 8.659 -12.713 1.00 68.38 119 GLY A O 1
ATOM 986 N N . GLU A 1 120 ? -12.305 8.696 -14.192 1.00 68.94 120 GLU A N 1
ATOM 987 C CA . GLU A 1 120 ? -13.349 8.248 -13.252 1.00 68.94 120 GLU A C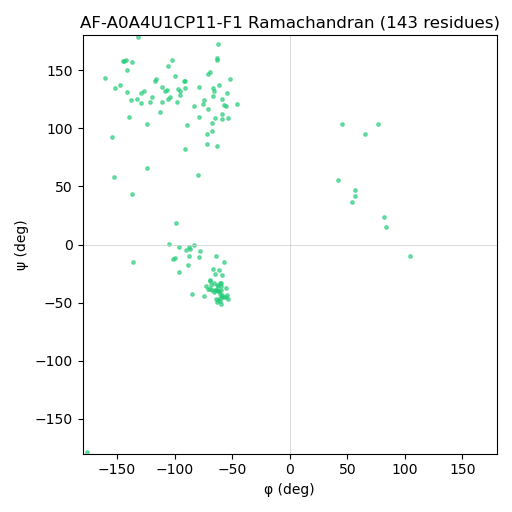A 1
ATOM 988 C C . GLU A 1 120 ? -13.100 6.878 -12.590 1.00 68.94 120 GLU A C 1
ATOM 990 O O . GLU A 1 120 ? -13.783 6.524 -11.634 1.00 68.94 120 GLU A O 1
ATOM 995 N N . ASN A 1 121 ? -12.103 6.120 -13.047 1.00 87.44 121 ASN A N 1
ATOM 996 C CA . ASN A 1 121 ? -11.952 4.710 -12.688 1.00 87.44 121 ASN A CA 1
ATOM 997 C C . ASN A 1 121 ? -11.133 4.440 -11.415 1.00 87.44 121 ASN A C 1
ATOM 999 O O . ASN A 1 121 ? -11.230 3.336 -10.883 1.00 87.44 121 ASN A O 1
ATOM 1003 N N . TYR A 1 122 ? -10.340 5.401 -10.928 1.00 93.38 122 TYR A N 1
ATOM 1004 C CA . TYR A 1 122 ? -9.421 5.186 -9.801 1.00 93.38 122 TYR A CA 1
ATOM 1005 C C . TYR A 1 122 ? -9.365 6.393 -8.864 1.00 93.38 122 TYR A C 1
ATOM 1007 O O . TYR A 1 122 ? -9.476 7.537 -9.313 1.00 93.38 122 TYR A O 1
ATOM 1015 N N . ASP A 1 123 ? -9.101 6.121 -7.588 1.00 94.88 123 ASP A N 1
ATOM 1016 C CA . ASP A 1 123 ? -8.950 7.130 -6.532 1.00 94.88 123 ASP A CA 1
ATOM 1017 C C . ASP A 1 123 ? -7.478 7.436 -6.223 1.00 94.88 123 ASP A C 1
ATOM 1019 O O . ASP A 1 123 ? -7.162 8.438 -5.579 1.00 94.88 123 ASP A O 1
ATOM 1023 N N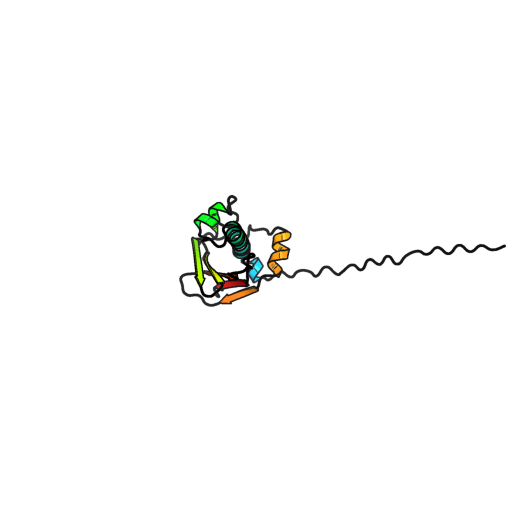 . GLY A 1 124 ? -6.550 6.630 -6.743 1.00 95.00 124 GLY A N 1
ATOM 1024 C CA . GLY A 1 124 ? -5.130 6.932 -6.654 1.00 95.00 124 GLY A CA 1
ATOM 1025 C C . GLY A 1 124 ? -4.209 5.954 -7.373 1.00 95.00 124 GLY A C 1
ATOM 1026 O O . GLY A 1 124 ? -4.629 5.004 -8.038 1.00 95.00 124 GLY A O 1
ATOM 1027 N N . GLU A 1 125 ? -2.914 6.240 -7.250 1.00 95.25 125 GLU A N 1
ATOM 1028 C CA . GLU A 1 125 ? -1.812 5.482 -7.829 1.00 95.25 125 GLU A CA 1
ATOM 1029 C C . GLU A 1 125 ? -0.624 5.425 -6.854 1.00 95.25 125 GLU A C 1
ATOM 1031 O O . GLU A 1 125 ? -0.140 6.451 -6.369 1.00 95.25 125 GLU A O 1
ATOM 1036 N N . ILE A 1 126 ? -0.084 4.228 -6.638 1.00 95.69 126 ILE A N 1
ATOM 1037 C CA . ILE A 1 126 ? 1.183 3.994 -5.940 1.00 95.69 126 ILE A CA 1
ATOM 1038 C C . ILE A 1 126 ? 2.230 3.618 -6.985 1.00 95.69 126 ILE A C 1
ATOM 1040 O O . ILE A 1 126 ? 2.035 2.677 -7.751 1.00 95.69 126 ILE A O 1
ATOM 1044 N N . ARG A 1 127 ? 3.355 4.337 -7.026 1.00 94.31 127 ARG A N 1
ATOM 1045 C CA . ARG A 1 127 ? 4.455 4.043 -7.956 1.00 94.31 127 ARG A CA 1
ATOM 1046 C C . ARG A 1 127 ? 5.652 3.463 -7.233 1.00 94.31 127 ARG A C 1
ATOM 1048 O O . ARG A 1 127 ? 6.152 4.070 -6.285 1.00 94.31 127 ARG A O 1
ATOM 1055 N N . PHE A 1 128 ? 6.169 2.372 -7.776 1.00 93.75 128 PHE A N 1
ATOM 1056 C CA . PHE A 1 128 ? 7.396 1.722 -7.346 1.00 93.75 128 PHE A CA 1
ATOM 1057 C C . PHE A 1 128 ? 8.443 1.775 -8.456 1.00 93.75 128 PHE A C 1
ATOM 1059 O O . PHE A 1 128 ? 8.115 1.613 -9.634 1.00 93.75 128 PHE A O 1
ATOM 1066 N N . ASP A 1 129 ? 9.707 1.973 -8.090 1.00 89.62 129 ASP A N 1
ATOM 1067 C CA . ASP A 1 129 ? 10.811 1.782 -9.033 1.00 89.62 129 ASP A CA 1
ATOM 1068 C C . ASP A 1 129 ? 10.914 0.291 -9.418 1.00 89.62 129 ASP A C 1
ATOM 1070 O O . ASP A 1 129 ? 10.827 -0.589 -8.557 1.00 89.62 129 ASP A O 1
ATOM 1074 N N . TYR A 1 130 ? 11.069 -0.001 -10.714 1.00 78.06 130 TYR A N 1
ATOM 1075 C CA . TYR A 1 130 ? 11.189 -1.361 -11.250 1.00 78.06 130 TYR A CA 1
ATOM 1076 C C . TYR A 1 130 ? 12.607 -1.591 -11.779 1.00 78.06 130 TYR A C 1
ATOM 1078 O O . TYR A 1 130 ? 13.154 -0.737 -12.471 1.00 78.06 130 TYR A O 1
ATOM 1086 N N . GLY A 1 131 ? 13.197 -2.747 -11.468 1.00 66.38 131 GLY A N 1
ATOM 1087 C CA . GLY A 1 131 ? 14.570 -3.100 -11.862 1.00 66.38 131 GLY A CA 1
ATOM 1088 C C . GLY A 1 131 ? 15.602 -3.007 -10.733 1.00 66.38 131 GLY A C 1
ATOM 1089 O O . GLY A 1 131 ? 16.704 -3.528 -10.869 1.00 66.38 131 GLY A O 1
ATOM 1090 N N . GLU A 1 132 ? 15.236 -2.435 -9.585 1.00 64.12 132 GLU A N 1
ATOM 1091 C CA . GLU A 1 132 ? 16.022 -2.529 -8.354 1.00 64.12 132 GLU A CA 1
ATOM 1092 C C . GLU A 1 132 ? 15.439 -3.603 -7.428 1.00 64.12 132 GLU A C 1
ATOM 1094 O O . GLU A 1 132 ? 14.221 -3.732 -7.308 1.00 64.12 132 GLU A O 1
ATOM 1099 N N . ARG A 1 133 ? 16.298 -4.327 -6.693 1.00 66.44 133 ARG A N 1
ATOM 1100 C CA . ARG A 1 133 ? 15.887 -5.378 -5.732 1.00 66.44 133 ARG A CA 1
ATOM 1101 C C . ARG A 1 133 ? 14.927 -4.890 -4.641 1.00 66.44 133 ARG A C 1
ATOM 1103 O O . ARG A 1 133 ? 14.343 -5.694 -3.922 1.00 66.44 133 ARG A O 1
ATOM 1110 N N . PHE A 1 134 ? 14.806 -3.579 -4.463 1.00 79.00 134 PHE A N 1
ATOM 1111 C CA . PHE A 1 134 ? 14.150 -2.993 -3.306 1.00 79.00 134 PHE A CA 1
ATOM 1112 C C . PHE A 1 134 ? 12.728 -2.499 -3.562 1.00 79.00 134 PHE A C 1
ATOM 1114 O O . PHE A 1 134 ? 12.062 -2.234 -2.560 1.00 79.00 134 PHE A O 1
ATOM 1121 N N . TYR A 1 135 ? 12.284 -2.390 -4.824 1.00 88.31 135 TYR A N 1
ATOM 1122 C CA . TYR A 1 135 ? 10.967 -1.861 -5.221 1.00 88.31 135 TYR A CA 1
ATOM 1123 C C . TYR A 1 135 ? 10.573 -0.621 -4.410 1.00 88.31 135 TYR A C 1
ATOM 1125 O O . TYR A 1 135 ? 9.571 -0.603 -3.700 1.00 88.31 135 TYR A O 1
ATOM 1133 N N . ARG A 1 136 ? 11.425 0.408 -4.411 1.00 89.75 136 ARG A N 1
ATOM 1134 C CA . ARG A 1 136 ? 11.227 1.584 -3.556 1.00 89.75 136 ARG A CA 1
ATOM 1135 C C . ARG A 1 136 ? 9.915 2.291 -3.910 1.00 89.75 136 ARG A C 1
ATOM 1137 O O . ARG A 1 136 ? 9.631 2.503 -5.085 1.00 89.75 136 ARG A O 1
ATOM 1144 N N . ILE A 1 137 ? 9.159 2.712 -2.891 1.00 91.62 137 ILE A N 1
ATOM 1145 C CA . ILE A 1 137 ? 7.999 3.597 -3.066 1.00 91.62 137 ILE A CA 1
ATOM 1146 C C . ILE A 1 137 ? 8.517 4.938 -3.592 1.00 91.62 137 ILE A C 1
ATOM 1148 O O . ILE A 1 137 ? 9.188 5.690 -2.881 1.00 91.62 137 ILE A O 1
ATOM 1152 N N . LYS A 1 138 ? 8.236 5.220 -4.860 1.00 90.56 138 LYS A N 1
ATOM 1153 C CA . LYS A 1 138 ? 8.680 6.428 -5.556 1.00 90.56 138 LYS A CA 1
ATOM 1154 C C . LYS A 1 138 ? 7.729 7.589 -5.302 1.00 90.56 138 LYS A C 1
ATOM 1156 O O . LYS A 1 138 ? 8.160 8.732 -5.138 1.00 90.56 138 LYS A O 1
ATOM 1161 N N . ARG A 1 139 ? 6.425 7.306 -5.338 1.00 92.12 139 ARG A N 1
ATOM 1162 C CA . ARG A 1 139 ? 5.373 8.316 -5.208 1.00 92.12 139 ARG A CA 1
ATOM 1163 C C . ARG A 1 139 ? 4.045 7.692 -4.801 1.00 92.12 139 ARG A C 1
ATOM 1165 O O . ARG A 1 139 ? 3.693 6.626 -5.301 1.00 92.12 139 ARG A O 1
ATOM 1172 N N . LEU A 1 140 ? 3.310 8.421 -3.972 1.00 93.19 140 LEU A N 1
ATOM 1173 C CA . LEU A 1 140 ? 1.913 8.183 -3.636 1.00 93.19 140 LEU A CA 1
ATOM 1174 C C . LEU A 1 140 ? 1.096 9.316 -4.256 1.00 93.19 140 LEU A C 1
ATOM 1176 O O . LEU A 1 140 ? 1.395 10.495 -4.050 1.00 93.19 140 LEU A O 1
ATOM 1180 N N . VAL A 1 141 ? 0.132 8.964 -5.099 1.00 92.62 141 VAL A N 1
ATOM 1181 C CA . VAL A 1 141 ? -0.696 9.921 -5.827 1.00 92.62 141 VAL A CA 1
ATOM 1182 C C . VAL A 1 141 ? -2.150 9.679 -5.467 1.00 92.62 141 VAL A C 1
ATOM 1184 O O . VAL A 1 141 ? -2.655 8.585 -5.694 1.00 92.62 141 VAL A O 1
ATOM 1187 N N . LEU A 1 142 ? -2.821 10.700 -4.954 1.00 93.31 142 LEU A N 1
ATOM 1188 C CA . LEU A 1 142 ? -4.254 10.662 -4.685 1.00 93.31 142 LEU A CA 1
ATOM 1189 C C . LEU A 1 142 ? -5.015 11.472 -5.720 1.00 93.31 142 LEU A C 1
ATOM 1191 O O . LEU A 1 142 ? -4.478 12.411 -6.325 1.00 93.31 142 LEU A O 1
ATOM 1195 N N . LYS A 1 143 ? -6.271 11.099 -5.937 1.00 90.50 143 LYS A N 1
ATOM 1196 C CA . LYS A 1 143 ? -7.185 11.897 -6.732 1.00 90.50 143 LYS A CA 1
ATOM 1197 C C . LYS A 1 143 ? -7.476 13.205 -6.014 1.00 90.50 143 LYS A C 1
ATOM 1199 O O . LYS A 1 143 ? -7.827 13.221 -4.844 1.00 90.50 143 LYS A O 1
ATOM 1204 N N . ARG A 1 144 ? -7.291 14.303 -6.742 1.00 83.62 144 ARG A N 1
ATOM 1205 C CA . ARG A 1 144 ? -7.748 15.622 -6.317 1.00 83.62 144 ARG A CA 1
ATOM 1206 C C . ARG A 1 144 ? -9.265 15.677 -6.486 1.00 83.62 144 ARG A C 1
ATOM 1208 O O . ARG A 1 144 ? -9.732 15.431 -7.602 1.00 83.62 144 ARG A O 1
ATOM 1215 N N . GLU A 1 145 ? -9.964 15.994 -5.402 1.00 68.56 145 GLU A N 1
ATOM 1216 C CA . GLU A 1 145 ? -11.397 16.318 -5.399 1.00 68.56 145 GLU A CA 1
ATOM 1217 C C . GLU A 1 145 ? -11.710 17.568 -6.236 1.00 68.56 145 GLU A C 1
ATOM 1219 O O . GLU A 1 145 ? -10.874 18.508 -6.275 1.00 68.56 145 GLU A O 1
#

Nearest PDB structures (foldseek):
  4khb-assembly2_C  TM=4.538E-01  e=4.513E-01  Thermochaetoides thermophila DSM 1495
  4khb-assembly1_A  TM=4.678E-01  e=6.524E-01  Thermochaetoides thermophila DSM 1495
  8pog-assembly1_D  TM=2.538E-01  e=1.542E+00  Enterobacter sp. 638
  8poc-assembly1_B  TM=2.645E-01  e=5.266E+00  Dickeya dadantii 3937

Secondary structure (DSSP, 8-state):
-------------------------HHHHT-HHHHHHHHHHHHHHHHHTS----HHHHHHH-TT-SSGGGEEEEEEEEETTEEEEEEEE-TT---TT-PPPHHHHHHHTT--EEEEPPPTT-SEEEEEESSSTT--EEEEEEE--

Foldseek 3Di:
DDDDDDDPDDDPPPPPPPDPPLPFDPVCLVPVLLLVVLVLVLVVCLVVVHDDDWLVNVCVSCVVPLRSQQWPTWGWDDDDQKIKIFTATDPPHDCPPDDDDPVSSVVSSVAAEEEDADPPPGQWMFMFGHPDSRRDGHHTYGYDD